Protein AF-A0A7D5QCZ7-F1 (afdb_monomer_lite)

Secondary structure (DSSP, 8-state):
------PPPPPP--SSSEEEEE-TT--HHHHHHHHHHHT-EEEEEEETTEEEEEEE---

Radius of gyration: 12.24 Å; chains: 1; bounding box: 23×25×41 Å

Structure (mmCIF, N/CA/C/O backbone):
data_AF-A0A7D5QCZ7-F1
#
_entry.id   AF-A0A7D5QCZ7-F1
#
loop_
_atom_site.group_PDB
_atom_site.id
_atom_site.type_symbol
_atom_site.label_atom_id
_atom_site.label_alt_id
_atom_site.label_comp_id
_atom_site.label_asym_id
_atom_site.label_entity_id
_atom_site.label_seq_id
_atom_site.pdbx_PDB_ins_code
_atom_site.Cartn_x
_atom_site.Cartn_y
_atom_site.Cartn_z
_atom_site.occupancy
_atom_site.B_iso_or_equiv
_atom_site.auth_seq_id
_atom_site.auth_comp_id
_atom_site.auth_asym_id
_atom_site.auth_atom_id
_atom_site.pdbx_PDB_model_num
ATOM 1 N N . MET A 1 1 ? 8.260 10.747 26.911 1.00 39.72 1 MET A N 1
ATOM 2 C CA . MET A 1 1 ? 8.091 9.359 26.434 1.00 39.72 1 MET A CA 1
ATOM 3 C C . MET A 1 1 ? 8.196 9.404 24.916 1.00 39.72 1 MET A C 1
ATOM 5 O O . MET A 1 1 ? 7.279 9.920 24.296 1.00 3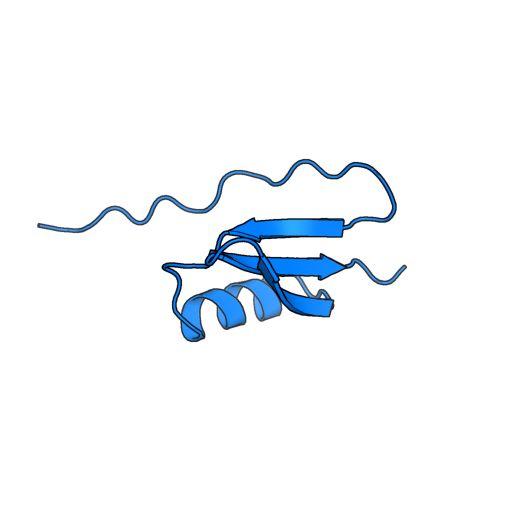9.72 1 MET A O 1
ATOM 9 N N . SER A 1 2 ? 9.335 9.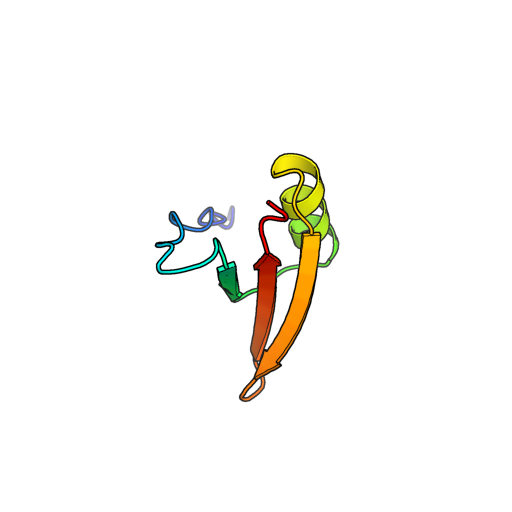011 24.335 1.00 44.06 2 SER A N 1
ATOM 10 C CA . SER A 1 2 ? 9.507 8.953 22.872 1.00 44.06 2 SER A CA 1
ATOM 11 C C . SER A 1 2 ? 9.124 7.563 22.386 1.00 44.06 2 SER A C 1
ATOM 13 O O . SER A 1 2 ? 9.706 6.587 22.850 1.00 44.06 2 SER A O 1
ATOM 15 N N . ALA A 1 3 ? 8.150 7.475 21.482 1.00 48.88 3 ALA A N 1
ATOM 16 C CA . ALA A 1 3 ? 7.823 6.238 20.788 1.00 48.88 3 ALA A CA 1
ATOM 17 C C . ALA A 1 3 ? 8.966 5.902 19.818 1.00 48.88 3 ALA A C 1
ATOM 19 O O . ALA A 1 3 ? 9.273 6.677 18.912 1.00 48.88 3 ALA A O 1
ATOM 20 N N . THR A 1 4 ? 9.638 4.777 20.049 1.00 50.69 4 THR A N 1
ATOM 21 C CA . THR A 1 4 ? 10.643 4.233 19.137 1.00 50.69 4 THR A CA 1
ATOM 22 C C . THR A 1 4 ? 9.914 3.699 17.910 1.00 50.69 4 THR A C 1
ATOM 24 O O . THR A 1 4 ? 9.257 2.665 17.981 1.00 50.69 4 THR A O 1
ATOM 27 N N . VAL A 1 5 ? 9.993 4.425 16.797 1.00 51.19 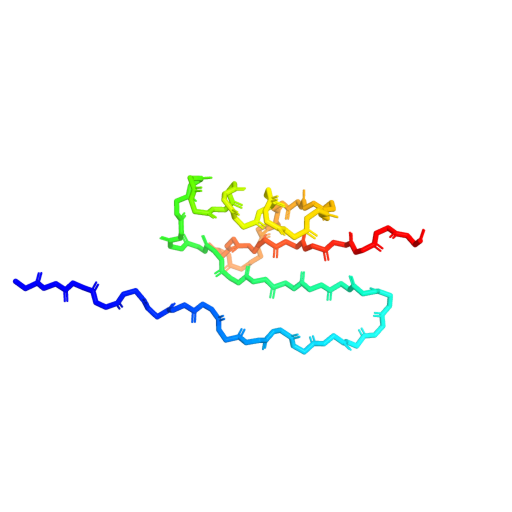5 VAL A N 1
ATOM 28 C CA . VAL A 1 5 ? 9.529 3.937 15.497 1.00 51.19 5 VAL A CA 1
ATOM 29 C C . VAL A 1 5 ? 10.499 2.842 15.065 1.00 51.19 5 VAL A C 1
ATOM 31 O O . VAL A 1 5 ? 11.639 3.124 14.693 1.00 51.19 5 VAL A O 1
ATOM 34 N N . THR A 1 6 ? 10.081 1.584 15.183 1.00 50.59 6 THR A N 1
ATOM 35 C CA . THR A 1 6 ? 10.812 0.448 14.620 1.00 50.59 6 THR A CA 1
ATOM 36 C C . THR A 1 6 ? 10.801 0.613 13.105 1.00 50.59 6 THR A C 1
ATOM 38 O O . THR A 1 6 ? 9.757 0.481 12.471 1.00 50.59 6 THR A O 1
ATOM 41 N N . ALA A 1 7 ? 11.945 0.979 12.526 1.00 54.28 7 ALA A N 1
ATOM 42 C CA . ALA A 1 7 ? 12.100 1.023 11.078 1.00 54.28 7 ALA A CA 1
ATOM 43 C C . ALA A 1 7 ? 11.771 -0.368 10.499 1.00 54.28 7 ALA A C 1
ATOM 45 O O . ALA A 1 7 ? 12.199 -1.361 11.093 1.00 54.28 7 ALA A O 1
ATOM 46 N N . PRO A 1 8 ? 11.021 -0.464 9.385 1.00 55.91 8 PRO A N 1
ATOM 47 C CA . PRO A 1 8 ? 10.623 -1.753 8.834 1.00 55.91 8 PRO A CA 1
ATOM 48 C C . PRO A 1 8 ? 11.860 -2.601 8.504 1.00 55.91 8 PRO A C 1
ATOM 50 O O . PRO A 1 8 ? 12.771 -2.151 7.804 1.00 55.91 8 PRO A O 1
ATOM 53 N N . GLU A 1 9 ? 11.899 -3.815 9.062 1.00 56.91 9 GLU A N 1
ATOM 54 C CA . GLU A 1 9 ? 12.916 -4.829 8.785 1.00 56.91 9 GLU A CA 1
ATOM 55 C C . GLU A 1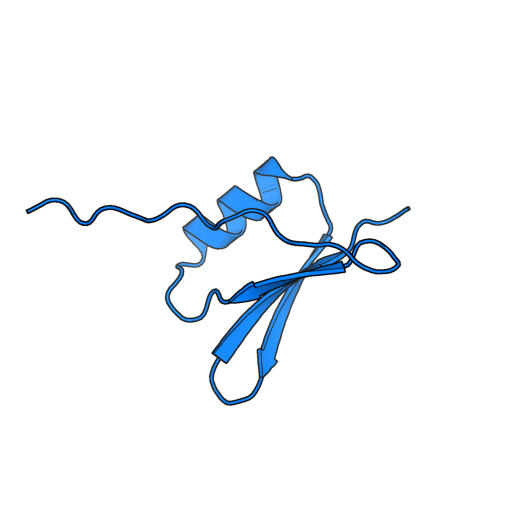 9 ? 12.899 -5.215 7.296 1.00 56.91 9 GLU A C 1
ATOM 57 O O . GLU A 1 9 ? 11.868 -5.143 6.625 1.00 56.91 9 GLU A O 1
ATOM 62 N N . ARG A 1 10 ? 14.080 -5.562 6.766 1.00 54.09 10 ARG A N 1
ATOM 63 C CA . ARG A 1 10 ? 14.317 -5.873 5.346 1.00 54.09 10 ARG A CA 1
ATOM 64 C C . ARG A 1 10 ? 13.284 -6.862 4.798 1.00 54.09 10 ARG A C 1
ATOM 66 O O . ARG A 1 10 ? 13.022 -7.889 5.409 1.00 54.09 10 ARG A O 1
ATOM 73 N N . ILE A 1 11 ? 12.769 -6.557 3.611 1.00 56.00 11 ILE A N 1
ATOM 74 C CA . ILE A 1 11 ? 11.770 -7.368 2.915 1.00 56.00 11 ILE A CA 1
ATOM 75 C C . ILE A 1 11 ? 12.489 -8.453 2.111 1.00 56.00 11 ILE A C 1
ATOM 77 O O . ILE A 1 11 ? 13.301 -8.129 1.243 1.00 56.00 11 ILE A O 1
ATOM 81 N N . ASP A 1 12 ? 12.184 -9.719 2.396 1.00 44.62 12 ASP A N 1
ATOM 82 C CA . ASP A 1 12 ? 12.584 -10.857 1.566 1.00 44.62 12 ASP A CA 1
ATOM 83 C C . ASP A 1 12 ? 11.846 -10.813 0.222 1.00 44.62 12 ASP A C 1
ATOM 85 O O . ASP A 1 12 ? 10.628 -10.628 0.166 1.00 44.62 12 ASP A O 1
ATOM 89 N N . VAL A 1 13 ? 12.592 -10.968 -0.873 1.00 47.34 13 VAL A N 1
ATOM 90 C CA . VAL A 1 13 ? 12.063 -10.888 -2.236 1.00 47.34 13 VAL A CA 1
ATOM 91 C C . VAL A 1 13 ? 12.205 -12.249 -2.922 1.00 47.34 13 VAL A C 1
ATOM 93 O O . VAL A 1 13 ? 13.314 -12.654 -3.266 1.00 47.34 13 VAL A O 1
ATOM 96 N N . GLU A 1 14 ? 11.087 -12.930 -3.182 1.00 37.94 14 GLU A N 1
ATOM 97 C CA . GLU A 1 14 ? 11.029 -14.121 -4.042 1.00 37.94 14 GLU A CA 1
ATOM 98 C C . GLU A 1 14 ? 10.184 -13.838 -5.298 1.00 37.94 14 GLU A C 1
ATOM 100 O O . GLU A 1 14 ? 8.992 -13.541 -5.215 1.00 37.94 14 GLU A O 1
ATOM 105 N N . GLY A 1 15 ? 10.792 -13.955 -6.485 1.00 46.59 15 GLY A N 1
ATOM 106 C CA . GLY A 1 15 ? 10.131 -13.712 -7.780 1.00 46.59 15 GLY A CA 1
ATOM 107 C C . GLY A 1 15 ? 10.178 -12.244 -8.232 1.00 46.59 15 GLY A C 1
ATOM 108 O O . GLY A 1 15 ? 10.719 -11.431 -7.489 1.00 46.59 15 GLY A O 1
ATOM 109 N N . PRO A 1 16 ? 9.689 -11.897 -9.452 1.00 50.56 16 PRO A N 1
ATOM 110 C CA . PRO A 1 16 ? 9.848 -10.561 -10.056 1.00 50.56 16 PRO A CA 1
ATOM 111 C C . PRO A 1 16 ? 9.579 -9.489 -9.002 1.00 50.56 16 PRO A C 1
ATOM 113 O O . PRO A 1 16 ? 8.485 -9.483 -8.449 1.00 50.56 16 PRO A O 1
ATOM 116 N N . THR A 1 17 ? 10.619 -8.718 -8.660 1.00 65.44 17 THR A N 1
ATOM 117 C CA . THR A 1 17 ? 10.882 -8.156 -7.325 1.00 65.44 17 THR A CA 1
ATOM 118 C C . THR A 1 17 ? 9.673 -7.426 -6.747 1.00 65.44 17 THR A C 1
ATOM 120 O O . THR A 1 17 ? 9.525 -6.214 -6.897 1.00 65.44 17 THR A O 1
ATOM 123 N N . ARG A 1 18 ? 8.780 -8.183 -6.105 1.00 75.25 18 ARG A N 1
ATOM 124 C CA . ARG A 1 18 ? 7.559 -7.676 -5.492 1.00 75.25 18 ARG A CA 1
ATOM 125 C C . ARG A 1 18 ? 7.741 -7.741 -3.992 1.00 75.25 18 ARG A C 1
ATOM 127 O O . ARG A 1 18 ? 7.792 -8.820 -3.412 1.00 75.25 18 ARG A O 1
ATOM 134 N N . ALA A 1 19 ? 7.814 -6.573 -3.380 1.00 82.69 19 ALA A N 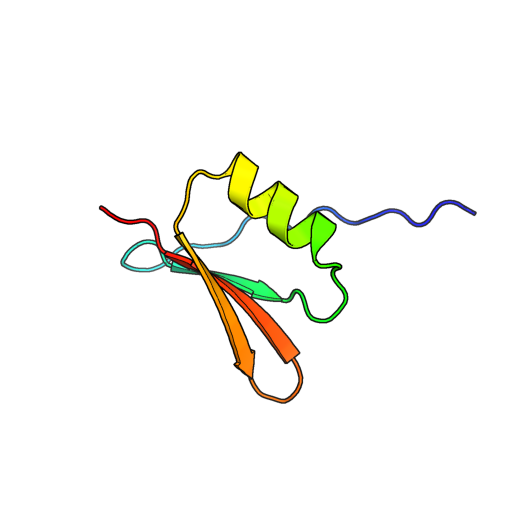1
ATOM 135 C CA . ALA A 1 19 ? 7.916 -6.410 -1.942 1.00 82.69 19 ALA A CA 1
ATOM 136 C C . ALA A 1 19 ? 6.571 -5.914 -1.401 1.00 82.69 19 ALA A C 1
ATOM 138 O O . ALA A 1 19 ? 5.930 -5.067 -2.019 1.00 82.69 19 ALA A O 1
ATOM 139 N N . SER A 1 20 ? 6.125 -6.434 -0.256 1.00 87.19 20 SER A N 1
ATOM 140 C CA . SER A 1 20 ? 4.911 -5.948 0.411 1.00 87.19 20 SER A CA 1
ATOM 141 C C . SER A 1 20 ? 5.167 -5.638 1.877 1.00 87.19 20 SER A C 1
ATOM 143 O O . SER A 1 20 ? 5.743 -6.465 2.580 1.00 87.19 20 SER A O 1
ATOM 145 N N . ILE A 1 21 ? 4.682 -4.490 2.341 1.00 88.00 21 ILE A N 1
ATOM 146 C CA . ILE A 1 21 ? 4.839 -3.999 3.714 1.00 88.00 21 ILE A CA 1
ATOM 147 C C . ILE A 1 21 ? 3.450 -3.723 4.284 1.00 88.00 21 ILE A C 1
ATOM 149 O O . ILE A 1 21 ? 2.648 -3.066 3.626 1.00 88.00 21 ILE A O 1
ATOM 153 N N . ASP A 1 22 ? 3.151 -4.211 5.488 1.00 92.25 22 ASP A N 1
ATOM 154 C CA . ASP A 1 22 ? 1.939 -3.811 6.213 1.00 92.25 22 ASP A CA 1
ATOM 155 C C . ASP A 1 22 ? 2.092 -2.353 6.667 1.00 92.25 22 ASP A C 1
ATOM 157 O O . ASP A 1 22 ? 3.002 -2.020 7.423 1.00 92.25 22 ASP A O 1
ATOM 161 N N . VAL A 1 23 ? 1.217 -1.485 6.167 1.00 93.56 23 VAL A N 1
ATOM 162 C CA . VAL A 1 23 ? 1.194 -0.042 6.447 1.00 93.56 23 VAL A CA 1
ATOM 163 C C . VAL A 1 23 ? -0.137 0.375 7.068 1.00 93.56 23 VAL A C 1
ATOM 165 O O . VAL A 1 23 ? -0.528 1.537 6.994 1.00 93.56 23 VAL A O 1
ATOM 168 N N . THR A 1 24 ? -0.864 -0.575 7.667 1.00 92.56 24 THR A N 1
ATOM 169 C CA . THR A 1 24 ? -2.190 -0.337 8.262 1.00 92.56 24 THR A CA 1
ATOM 170 C C . THR A 1 24 ? -2.177 0.808 9.274 1.00 92.56 24 THR A C 1
ATOM 172 O O . THR A 1 24 ? -3.138 1.571 9.344 1.00 92.56 24 THR A O 1
ATOM 175 N N . GLU A 1 25 ? -1.086 0.937 10.029 1.00 94.19 25 GLU A N 1
ATOM 176 C CA . GLU A 1 25 ? -0.901 1.971 11.052 1.00 94.19 25 GLU A CA 1
ATOM 177 C C . GLU A 1 25 ? 0.004 3.124 10.588 1.00 94.19 25 GLU A C 1
ATOM 179 O O . GLU A 1 25 ? 0.232 4.069 11.341 1.00 94.19 25 GLU A O 1
ATOM 184 N N . SER A 1 26 ? 0.519 3.072 9.355 1.00 92.12 26 SER A N 1
ATOM 185 C CA . SER A 1 26 ? 1.387 4.118 8.813 1.00 92.12 26 SER A CA 1
ATOM 186 C C . SER A 1 26 ? 0.583 5.272 8.231 1.00 92.12 26 SER A C 1
ATOM 188 O O . SER A 1 26 ? -0.519 5.123 7.698 1.00 92.12 26 SER A O 1
ATOM 190 N N . THR A 1 27 ? 1.182 6.453 8.276 1.00 90.75 27 THR A N 1
ATOM 191 C CA . THR A 1 27 ? 0.630 7.653 7.658 1.00 90.75 27 THR A CA 1
ATOM 192 C C . THR A 1 27 ? 0.974 7.723 6.171 1.00 90.75 27 THR A C 1
ATOM 194 O O . THR A 1 27 ? 1.971 7.176 5.695 1.00 90.75 27 THR A O 1
ATOM 197 N N . SER A 1 28 ? 0.187 8.489 5.415 1.00 86.88 28 SER A N 1
ATOM 198 C CA . SER A 1 28 ? 0.475 8.759 4.003 1.00 86.88 28 SER A CA 1
ATOM 199 C C . SER A 1 28 ? 1.823 9.460 3.787 1.00 86.88 28 SER A C 1
ATOM 201 O O . SER A 1 28 ? 2.428 9.303 2.729 1.00 86.88 28 SER A O 1
ATOM 203 N N . ALA A 1 29 ? 2.304 10.227 4.772 1.00 88.56 29 ALA A N 1
ATOM 204 C CA . ALA A 1 29 ? 3.600 10.899 4.707 1.00 88.56 29 ALA A CA 1
ATOM 205 C C . ALA A 1 29 ? 4.768 9.901 4.777 1.00 88.56 29 ALA A C 1
ATOM 207 O O . ALA A 1 29 ? 5.706 10.004 3.990 1.00 88.56 29 ALA A O 1
ATOM 208 N N . GLU A 1 30 ? 4.687 8.911 5.669 1.00 87.19 30 GLU A N 1
ATOM 209 C CA . GLU A 1 30 ? 5.696 7.850 5.800 1.00 87.19 30 GLU A CA 1
ATOM 210 C C . GLU A 1 30 ? 5.737 6.956 4.558 1.00 87.19 30 GLU A C 1
ATOM 212 O O . GLU A 1 30 ? 6.815 6.654 4.048 1.00 87.19 30 GLU A O 1
ATOM 217 N N . ILE A 1 31 ? 4.564 6.606 4.019 1.00 85.00 31 ILE A N 1
ATOM 218 C CA . ILE A 1 31 ? 4.444 5.829 2.777 1.00 85.00 31 ILE A CA 1
ATOM 219 C C . ILE A 1 31 ? 5.087 6.578 1.603 1.00 85.00 31 ILE A C 1
ATOM 221 O O . ILE A 1 31 ? 5.833 5.988 0.823 1.00 85.00 31 ILE A O 1
ATOM 225 N N . ARG A 1 32 ? 4.844 7.890 1.490 1.00 84.44 32 ARG A N 1
ATOM 226 C CA . ARG A 1 32 ? 5.431 8.713 0.426 1.00 84.44 32 ARG A CA 1
ATOM 227 C C . ARG A 1 32 ? 6.950 8.827 0.555 1.00 84.44 32 ARG A C 1
ATOM 229 O O . ARG A 1 32 ? 7.649 8.650 -0.433 1.00 84.44 32 ARG A O 1
ATOM 236 N N . ALA A 1 33 ? 7.461 9.049 1.765 1.00 85.81 33 ALA A N 1
ATOM 237 C CA . ALA A 1 33 ? 8.902 9.097 2.007 1.00 85.81 33 ALA A CA 1
ATOM 238 C C . ALA A 1 33 ? 9.600 7.770 1.652 1.00 85.81 33 ALA A C 1
ATOM 240 O O . ALA A 1 33 ? 10.736 7.775 1.178 1.00 85.81 33 ALA A O 1
ATOM 241 N N . PHE A 1 34 ? 8.927 6.633 1.863 1.00 83.38 34 PHE A N 1
ATOM 242 C CA . PHE A 1 34 ? 9.420 5.331 1.418 1.00 83.38 34 PHE A CA 1
ATOM 243 C C . PHE A 1 34 ? 9.474 5.232 -0.113 1.00 83.38 34 PHE A C 1
ATOM 245 O O . PHE A 1 34 ? 10.495 4.797 -0.645 1.00 83.38 34 PHE A O 1
ATOM 252 N N . ALA A 1 35 ? 8.415 5.651 -0.809 1.00 79.81 35 ALA A N 1
ATOM 253 C CA . ALA A 1 35 ? 8.350 5.639 -2.272 1.00 79.81 35 ALA A CA 1
ATOM 254 C C . ALA A 1 35 ? 9.471 6.479 -2.898 1.00 79.81 35 ALA A C 1
ATOM 256 O O . ALA A 1 35 ? 10.257 5.975 -3.697 1.00 79.81 35 ALA A O 1
ATOM 257 N N . ASP A 1 36 ? 9.605 7.726 -2.436 1.00 82.56 36 ASP A N 1
ATOM 258 C CA . ASP A 1 36 ? 10.592 8.687 -2.939 1.00 82.56 36 ASP A CA 1
ATOM 259 C C . ASP A 1 36 ? 12.037 8.181 -2.749 1.00 82.56 36 ASP A C 1
ATOM 261 O O . ASP A 1 36 ? 12.928 8.513 -3.527 1.00 82.56 36 ASP A O 1
ATOM 265 N N . ARG A 1 37 ? 12.293 7.372 -1.709 1.00 83.38 37 ARG A N 1
ATOM 266 C CA . ARG A 1 37 ? 13.631 6.840 -1.403 1.00 83.38 37 ARG A CA 1
ATOM 267 C C . ARG A 1 37 ? 14.028 5.638 -2.261 1.00 83.38 37 ARG A C 1
ATOM 269 O O . ARG A 1 37 ? 15.224 5.424 -2.453 1.00 83.38 37 ARG A O 1
ATOM 276 N N . ASN A 1 38 ? 13.067 4.818 -2.674 1.00 77.50 38 ASN A N 1
ATOM 277 C CA . ASN A 1 38 ? 13.342 3.520 -3.294 1.00 77.50 38 ASN A CA 1
ATOM 278 C C . ASN A 1 38 ? 13.169 3.517 -4.819 1.00 77.50 38 ASN A C 1
ATOM 280 O O . ASN A 1 38 ? 13.441 2.482 -5.417 1.00 77.50 38 ASN A O 1
ATOM 284 N N . ASP A 1 39 ? 12.762 4.646 -5.414 1.00 76.81 39 ASP A N 1
ATOM 285 C CA . ASP A 1 39 ? 12.589 4.836 -6.866 1.00 76.81 39 ASP A CA 1
ATOM 286 C C . ASP A 1 39 ? 11.872 3.647 -7.526 1.00 76.81 39 ASP A C 1
ATOM 288 O O . ASP A 1 39 ? 12.368 3.009 -8.452 1.00 76.81 39 ASP A O 1
ATOM 292 N N . CYS A 1 40 ? 10.729 3.273 -6.948 1.00 74.50 40 CYS A N 1
ATOM 293 C CA . CYS A 1 40 ? 9.961 2.112 -7.363 1.00 74.50 40 CYS A CA 1
ATOM 294 C C . CYS A 1 40 ? 8.478 2.442 -7.491 1.00 74.50 40 CYS A C 1
ATOM 296 O O . CYS A 1 40 ? 7.938 3.281 -6.760 1.00 74.50 40 CYS A O 1
ATOM 298 N N . ASP A 1 41 ? 7.811 1.729 -8.394 1.00 83.19 41 ASP A N 1
ATOM 299 C CA . ASP A 1 41 ? 6.368 1.817 -8.516 1.00 83.19 41 ASP A CA 1
ATOM 300 C C . ASP A 1 41 ? 5.714 1.154 -7.309 1.00 83.19 41 ASP A C 1
ATOM 302 O O . ASP A 1 41 ? 5.957 -0.015 -6.986 1.00 83.19 41 ASP A O 1
ATOM 306 N N . ILE A 1 42 ? 4.873 1.930 -6.629 1.00 84.81 42 ILE A N 1
ATOM 307 C CA . ILE A 1 42 ? 4.142 1.491 -5.449 1.00 84.81 42 ILE A CA 1
ATOM 308 C C . ILE A 1 42 ? 2.635 1.617 -5.644 1.00 84.81 42 ILE A C 1
ATOM 310 O O . ILE A 1 42 ? 2.126 2.589 -6.203 1.00 84.81 42 ILE A O 1
ATOM 314 N N . HIS A 1 43 ? 1.893 0.671 -5.080 1.00 88.75 43 HIS A N 1
ATOM 315 C CA . HIS A 1 43 ? 0.443 0.768 -4.940 1.00 88.75 43 HIS A CA 1
ATOM 316 C C . HIS A 1 43 ? -0.020 0.234 -3.584 1.00 88.75 43 HIS A C 1
ATOM 318 O O . HIS A 1 43 ? 0.680 -0.524 -2.912 1.00 88.75 43 HIS A O 1
ATOM 324 N N . LEU A 1 44 ? -1.212 0.656 -3.159 1.00 90.25 44 LEU A N 1
ATOM 325 C CA . LEU A 1 44 ? -1.820 0.207 -1.908 1.00 90.25 44 LEU A CA 1
ATOM 326 C C . LEU A 1 44 ? -2.837 -0.899 -2.175 1.00 90.25 44 LEU A C 1
ATOM 328 O O . LEU A 1 44 ? -3.712 -0.763 -3.029 1.00 90.25 44 LEU A O 1
ATOM 332 N N . GLU A 1 45 ? -2.766 -1.968 -1.392 1.00 92.94 45 GLU A N 1
ATOM 333 C CA . GLU A 1 45 ? -3.730 -3.061 -1.427 1.00 92.94 45 GLU A CA 1
ATOM 334 C C . GLU A 1 45 ? -4.379 -3.268 -0.063 1.00 92.94 45 GLU A C 1
ATOM 336 O O . GLU A 1 45 ? -3.699 -3.321 0.960 1.00 92.94 45 GLU A O 1
ATOM 341 N N . ARG A 1 46 ? -5.702 -3.454 -0.036 1.00 93.75 46 ARG A N 1
ATOM 342 C CA . ARG A 1 46 ? -6.429 -3.782 1.194 1.00 93.75 46 ARG A CA 1
ATOM 343 C C . ARG A 1 46 ? -6.779 -5.265 1.232 1.00 93.75 46 ARG A C 1
ATOM 345 O O . ARG A 1 46 ? -7.459 -5.757 0.335 1.00 93.75 46 ARG A O 1
ATOM 352 N N . ARG A 1 47 ? -6.347 -5.981 2.274 1.00 92.19 47 ARG A N 1
ATOM 353 C CA . ARG A 1 47 ? -6.563 -7.431 2.438 1.00 92.19 47 ARG A CA 1
ATOM 354 C C . ARG A 1 47 ? -6.867 -7.752 3.899 1.00 92.19 47 ARG A C 1
ATOM 356 O O . ARG A 1 47 ? -6.108 -7.374 4.782 1.00 92.19 47 ARG A O 1
ATOM 363 N N . GLY A 1 48 ? -7.986 -8.426 4.170 1.00 91.06 48 GLY A N 1
ATOM 364 C CA . GLY A 1 48 ? -8.334 -8.854 5.535 1.00 91.06 48 GLY A CA 1
ATOM 365 C C . GLY A 1 48 ? -8.413 -7.710 6.558 1.00 91.06 48 GLY A C 1
ATOM 366 O O . GLY A 1 48 ? -8.022 -7.885 7.705 1.00 91.06 48 GLY A O 1
ATOM 367 N N . GLY A 1 49 ? -8.854 -6.520 6.134 1.00 93.19 49 GLY A N 1
ATOM 368 C CA . GLY A 1 49 ? -8.932 -5.323 6.983 1.00 93.19 49 GLY A CA 1
ATOM 369 C C . GLY A 1 49 ? -7.636 -4.511 7.089 1.00 93.19 49 GLY A C 1
ATOM 370 O O . GLY A 1 49 ? -7.706 -3.353 7.496 1.00 93.19 49 GLY A O 1
ATOM 371 N N . ARG A 1 50 ? -6.505 -5.065 6.645 1.00 94.19 50 ARG A N 1
ATOM 372 C CA . ARG A 1 50 ? -5.182 -4.429 6.648 1.00 94.19 50 ARG A CA 1
ATOM 373 C C . AR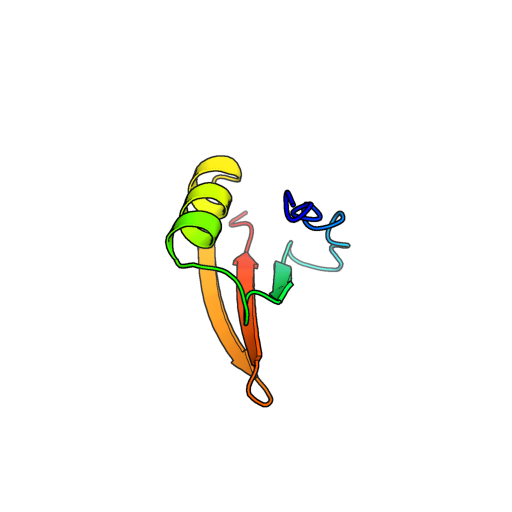G A 1 50 ? -4.860 -3.765 5.317 1.00 94.19 50 ARG A C 1
ATOM 375 O O . ARG A 1 50 ? -5.400 -4.165 4.282 1.00 94.19 50 ARG A O 1
ATOM 382 N N . THR A 1 51 ? -3.977 -2.776 5.356 1.00 93.06 51 THR A N 1
ATOM 383 C CA . THR A 1 51 ? -3.477 -2.055 4.182 1.00 93.06 51 THR A CA 1
ATOM 384 C C . THR A 1 51 ? -2.009 -2.392 3.978 1.00 93.06 51 THR A C 1
ATOM 386 O O . THR A 1 51 ? -1.210 -2.256 4.897 1.00 93.06 51 THR A O 1
ATOM 389 N N . TYR A 1 52 ? -1.655 -2.801 2.767 1.00 91.12 52 TYR A N 1
ATOM 390 C CA . TYR A 1 52 ? -0.298 -3.152 2.381 1.00 91.12 52 TYR A CA 1
ATOM 391 C C . TYR A 1 52 ? 0.206 -2.197 1.309 1.00 91.12 52 TYR A C 1
ATOM 393 O O . TYR A 1 52 ? -0.496 -1.938 0.332 1.00 91.12 52 TYR A O 1
ATOM 401 N N . LEU A 1 53 ? 1.431 -1.714 1.477 1.00 90.31 53 LEU A N 1
ATOM 402 C CA . LEU A 1 53 ? 2.192 -1.063 0.426 1.00 90.31 53 LEU A CA 1
ATOM 403 C C . LEU A 1 53 ? 2.898 -2.142 -0.380 1.00 90.31 53 LEU A C 1
ATOM 405 O O . LEU A 1 53 ? 3.670 -2.919 0.178 1.00 90.31 53 LEU A O 1
ATOM 409 N N . VAL A 1 54 ? 2.620 -2.202 -1.673 1.00 89.75 54 VAL A N 1
ATOM 410 C CA . VAL A 1 54 ? 3.229 -3.158 -2.589 1.00 89.75 54 VAL A CA 1
ATOM 411 C C . VAL A 1 54 ? 4.141 -2.384 -3.522 1.00 89.75 54 VAL A C 1
ATOM 413 O O . VAL A 1 54 ? 3.663 -1.527 -4.254 1.00 89.75 54 VAL A O 1
ATOM 416 N N . ALA A 1 55 ? 5.434 -2.686 -3.477 1.00 86.25 55 ALA A N 1
ATOM 417 C CA . ALA A 1 55 ? 6.420 -2.190 -4.423 1.00 86.25 55 ALA A CA 1
ATOM 418 C C . ALA A 1 55 ? 6.652 -3.247 -5.503 1.00 86.25 55 ALA A C 1
ATOM 420 O O . ALA A 1 55 ? 6.837 -4.429 -5.189 1.00 86.25 55 ALA A O 1
ATOM 421 N N . VAL A 1 56 ? 6.644 -2.822 -6.761 1.00 81.00 56 VAL A N 1
ATOM 422 C CA . VAL A 1 56 ? 6.974 -3.654 -7.918 1.00 81.00 56 VAL A CA 1
ATOM 423 C C . VAL A 1 56 ? 8.188 -3.014 -8.575 1.00 81.00 56 VAL A C 1
ATOM 425 O O . VAL A 1 56 ? 8.119 -1.867 -9.003 1.00 81.00 56 VAL A O 1
ATOM 428 N N . ALA A 1 57 ? 9.319 -3.720 -8.615 1.00 67.62 57 ALA A N 1
ATOM 429 C CA . ALA A 1 57 ? 10.435 -3.241 -9.421 1.00 67.62 57 ALA A CA 1
ATOM 430 C C . ALA A 1 57 ? 10.057 -3.397 -10.896 1.00 67.62 57 ALA A C 1
ATOM 432 O O . ALA A 1 57 ? 9.857 -4.527 -11.359 1.00 67.62 57 ALA A O 1
ATOM 433 N N . ASP A 1 58 ? 9.939 -2.279 -11.608 1.00 58.28 58 ASP A N 1
ATOM 434 C CA . ASP A 1 58 ? 9.907 -2.318 -13.062 1.00 58.28 58 ASP A CA 1
ATOM 435 C C . ASP A 1 58 ? 11.326 -2.616 -13.567 1.00 58.28 58 ASP A C 1
ATOM 437 O O . ASP A 1 58 ? 12.324 -2.258 -12.933 1.00 58.28 58 ASP A O 1
ATOM 441 N N . ARG A 1 59 ? 11.406 -3.427 -14.613 1.00 52.66 59 ARG A N 1
ATOM 442 C CA . ARG A 1 59 ? 12.603 -4.205 -14.955 1.00 52.66 59 ARG A CA 1
ATOM 443 C C . ARG A 1 59 ? 13.726 -3.384 -15.584 1.00 52.66 59 ARG A C 1
ATOM 445 O O . ARG A 1 59 ? 13.424 -2.523 -16.437 1.00 52.66 59 ARG A O 1
#

Foldseek 3Di:
DDDPDPDDDDFDADPQRKGKDFCQVPDPVVLVVVCVVPVFDWDWDADPNTIMIITGHDD

pLDDT: mean 75.15, std 17.9, range [37.94, 94.19]

Organism: NCBI:txid2743089

Sequence (59 aa):
MSATVTAPERIDVEGPTRASIDVTESTSAEIRAFADRNDCDIHLERRGGRTYLVAVADR